Protein AF-A0A412AUK7-F1 (afdb_monomer_lite)

Secondary structure (DSSP, 8-state):
---HHHHH--BTTTTB-GGGGGG-HHHHHHHHHHHHH-S-GGGS-HHHHHHHHHHHHTS----SSHHHHHHHHHHHHS---

Structure (mmCIF, N/CA/C/O backbone):
data_AF-A0A412AUK7-F1
#
_entry.id   AF-A0A412AUK7-F1
#
loop_
_atom_site.group_PDB
_atom_site.id
_atom_site.type_symbol
_atom_site.label_atom_id
_atom_site.label_alt_id
_atom_site.label_comp_id
_atom_site.label_asym_id
_atom_site.label_entity_id
_atom_site.label_seq_id
_atom_site.pdbx_PDB_ins_code
_atom_site.Cartn_x
_atom_site.Cartn_y
_atom_site.Cartn_z
_atom_site.occupancy
_atom_site.B_iso_or_equiv
_atom_site.auth_seq_id
_atom_site.auth_comp_id
_atom_site.auth_asym_id
_atom_site.auth_atom_id
_atom_site.pdbx_PDB_model_num
ATOM 1 N N . MET A 1 1 ? 0.876 20.298 -0.519 1.00 44.62 1 MET A N 1
ATOM 2 C CA . MET A 1 1 ? 1.170 19.564 0.730 1.00 44.62 1 MET A CA 1
ATOM 3 C C . MET A 1 1 ? 0.347 18.286 0.726 1.00 44.62 1 MET A C 1
ATOM 5 O O . MET A 1 1 ? -0.796 18.394 1.123 1.00 44.62 1 MET A O 1
ATOM 9 N N . THR A 1 2 ? 0.874 17.149 0.247 1.00 45.84 2 THR A N 1
ATOM 10 C CA . THR A 1 2 ? 0.329 15.787 0.509 1.00 45.84 2 THR A CA 1
ATOM 11 C C . THR A 1 2 ? 1.151 14.730 -0.236 1.00 45.84 2 THR A C 1
ATOM 13 O O . THR A 1 2 ? 0.679 14.163 -1.199 1.00 45.84 2 THR A O 1
ATOM 16 N N . TYR A 1 3 ? 2.410 14.479 0.145 1.00 51.50 3 TYR A N 1
ATOM 17 C CA . TYR A 1 3 ? 3.081 13.238 -0.290 1.00 51.50 3 TYR A CA 1
ATOM 18 C C . TYR A 1 3 ? 4.161 12.823 0.727 1.00 51.50 3 TYR A C 1
ATOM 20 O O . TYR A 1 3 ? 5.364 12.886 0.455 1.00 51.50 3 TYR A O 1
ATOM 28 N N . CYS A 1 4 ? 3.750 12.506 1.959 1.00 57.69 4 CYS A N 1
ATOM 29 C CA . CYS A 1 4 ? 4.682 12.114 3.018 1.00 57.69 4 CYS A CA 1
ATOM 30 C C . CYS A 1 4 ? 5.177 10.671 2.810 1.00 57.69 4 CYS A C 1
ATOM 32 O O . CYS A 1 4 ? 6.389 10.470 2.786 1.00 57.69 4 CYS A O 1
ATOM 34 N N . LEU A 1 5 ? 4.303 9.697 2.535 1.00 57.12 5 LEU A N 1
ATOM 35 C CA . LEU A 1 5 ? 4.702 8.311 2.232 1.00 57.12 5 LEU A CA 1
ATOM 36 C C . LEU A 1 5 ? 5.637 8.176 1.011 1.00 57.12 5 LEU A C 1
ATOM 38 O O . LEU A 1 5 ? 6.656 7.492 1.087 1.00 57.12 5 LEU A O 1
ATOM 42 N N . THR A 1 6 ? 5.363 8.883 -0.090 1.00 53.28 6 THR A N 1
ATOM 43 C CA . THR A 1 6 ? 6.150 8.785 -1.339 1.00 53.28 6 THR A CA 1
ATOM 44 C C . THR A 1 6 ? 7.553 9.382 -1.266 1.00 53.28 6 THR A C 1
ATOM 46 O O . THR A 1 6 ? 8.406 9.006 -2.070 1.00 53.28 6 THR A O 1
ATOM 49 N N . ASN A 1 7 ? 7.784 10.316 -0.338 1.00 51.44 7 ASN A N 1
ATOM 50 C CA . ASN A 1 7 ? 9.070 10.994 -0.143 1.00 51.44 7 ASN A CA 1
ATOM 51 C C . ASN A 1 7 ? 9.812 10.544 1.129 1.00 51.44 7 ASN A C 1
ATOM 53 O O . ASN A 1 7 ? 10.964 10.927 1.309 1.00 51.44 7 ASN A O 1
ATOM 57 N N . ARG A 1 8 ? 9.182 9.762 2.021 1.00 56.34 8 ARG A N 1
ATOM 58 C CA . ARG A 1 8 ? 9.802 9.267 3.269 1.00 56.34 8 ARG A CA 1
ATOM 59 C C . ARG A 1 8 ? 10.181 7.792 3.225 1.00 56.34 8 ARG A C 1
ATOM 61 O O . ARG A 1 8 ? 11.104 7.395 3.929 1.00 56.34 8 ARG A O 1
ATOM 68 N N . VAL A 1 9 ? 9.508 6.986 2.406 1.00 58.44 9 VAL A N 1
ATOM 69 C CA . VAL A 1 9 ? 9.841 5.566 2.250 1.00 58.44 9 VAL A CA 1
ATOM 70 C C . VAL A 1 9 ? 10.830 5.416 1.098 1.00 58.44 9 VAL A C 1
ATOM 72 O O . VAL A 1 9 ? 10.474 5.567 -0.069 1.00 58.44 9 VAL A O 1
ATOM 75 N N . GLN A 1 10 ? 12.094 5.144 1.432 1.00 57.22 10 GLN A N 1
ATOM 76 C CA . GLN A 1 10 ? 13.075 4.672 0.457 1.00 57.22 10 GLN A CA 1
ATOM 77 C C . GLN A 1 10 ? 12.912 3.166 0.260 1.00 57.22 10 GLN A C 1
ATOM 79 O O . GLN A 1 10 ? 13.038 2.395 1.214 1.00 57.22 10 GLN A O 1
ATOM 8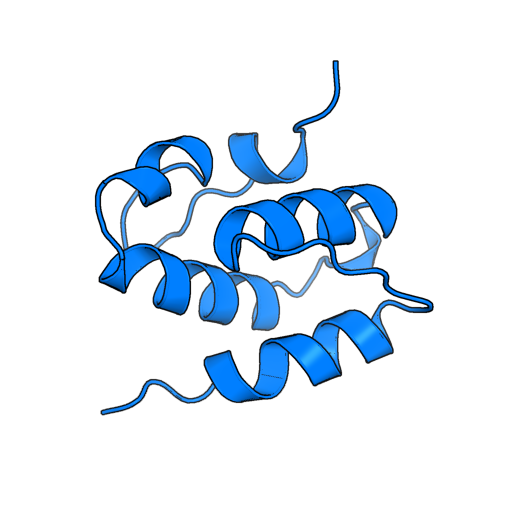4 N N . PHE A 1 11 ? 12.715 2.742 -0.987 1.00 62.31 11 PHE A N 1
ATOM 85 C CA . PHE A 1 11 ? 12.773 1.325 -1.333 1.00 62.31 11 PHE A CA 1
ATOM 86 C C . PHE A 1 11 ? 14.221 0.856 -1.261 1.00 62.31 11 PHE A C 1
ATOM 88 O O . PHE A 1 11 ? 15.083 1.303 -2.027 1.00 62.31 11 PHE A O 1
ATOM 95 N N . LYS A 1 12 ? 14.503 -0.011 -0.281 1.00 53.69 12 LYS A N 1
ATOM 96 C CA . LYS A 1 12 ? 15.867 -0.410 0.095 1.00 53.69 12 LYS A CA 1
ATOM 97 C C . LYS A 1 12 ? 16.635 -1.068 -1.051 1.00 53.69 12 LYS A C 1
ATOM 99 O O . LYS A 1 12 ? 17.854 -0.933 -1.083 1.00 53.69 12 LYS A O 1
ATOM 104 N N . GLN A 1 13 ? 15.952 -1.736 -1.984 1.00 52.38 13 GLN A N 1
ATOM 105 C CA . GLN A 1 13 ? 16.608 -2.374 -3.130 1.00 52.38 13 GLN A CA 1
ATOM 106 C C . GLN A 1 13 ? 17.119 -1.378 -4.179 1.00 52.38 13 GLN A C 1
ATOM 108 O O . GLN A 1 13 ? 18.144 -1.647 -4.797 1.00 52.38 13 GLN A O 1
ATOM 113 N N . HIS A 1 14 ? 16.486 -0.208 -4.328 1.00 53.22 14 HIS A N 1
ATOM 114 C CA . HIS A 1 14 ? 16.779 0.706 -5.445 1.00 53.22 14 HIS A CA 1
ATOM 115 C C . HIS A 1 14 ? 17.290 2.083 -5.033 1.00 53.22 14 HIS A C 1
ATOM 117 O O . HIS A 1 14 ? 17.732 2.844 -5.888 1.00 53.22 14 HIS A O 1
ATOM 123 N N . ARG A 1 15 ? 17.256 2.429 -3.736 1.00 57.97 15 ARG A N 1
ATOM 124 C CA . ARG A 1 15 ? 17.571 3.785 -3.232 1.00 57.97 15 ARG A CA 1
ATOM 125 C C . ARG A 1 15 ? 16.777 4.886 -3.958 1.00 57.97 15 ARG A C 1
ATOM 127 O O . ARG A 1 15 ? 17.258 6.009 -4.102 1.00 57.97 15 ARG A O 1
ATOM 134 N N . THR A 1 16 ? 15.557 4.588 -4.403 1.00 57.19 16 THR A N 1
ATOM 135 C CA . THR A 1 16 ? 14.689 5.536 -5.115 1.00 57.19 16 THR A CA 1
ATOM 136 C C . THR A 1 16 ? 13.417 5.847 -4.324 1.00 57.19 16 THR A C 1
ATOM 138 O O . THR A 1 16 ? 12.935 5.038 -3.530 1.00 57.19 16 THR A O 1
ATOM 141 N N . PHE A 1 17 ? 12.900 7.062 -4.519 1.00 63.16 17 PHE A N 1
ATOM 142 C CA . PHE A 1 17 ? 11.612 7.522 -3.989 1.00 63.16 17 PHE A CA 1
ATOM 143 C C . PHE A 1 17 ? 10.467 7.115 -4.928 1.00 63.16 17 PHE A C 1
ATOM 145 O O . PHE A 1 17 ? 10.701 6.948 -6.130 1.00 63.16 17 PHE A O 1
ATOM 152 N N . ILE A 1 18 ? 9.222 7.034 -4.424 1.00 61.38 18 ILE A N 1
ATOM 153 C CA . ILE A 1 18 ? 8.046 6.667 -5.248 1.00 61.38 18 ILE A CA 1
ATOM 154 C C . ILE A 1 18 ? 7.919 7.581 -6.483 1.00 61.38 18 ILE A C 1
ATOM 156 O O . ILE A 1 18 ? 7.553 7.124 -7.565 1.00 61.38 18 ILE A O 1
ATOM 160 N N . SER A 1 19 ? 8.289 8.857 -6.356 1.00 59.88 19 SER A N 1
ATOM 161 C CA . SER A 1 19 ? 8.266 9.848 -7.441 1.00 59.88 19 SER A CA 1
ATOM 162 C C . SER A 1 19 ? 9.139 9.483 -8.654 1.00 59.88 19 SER A C 1
A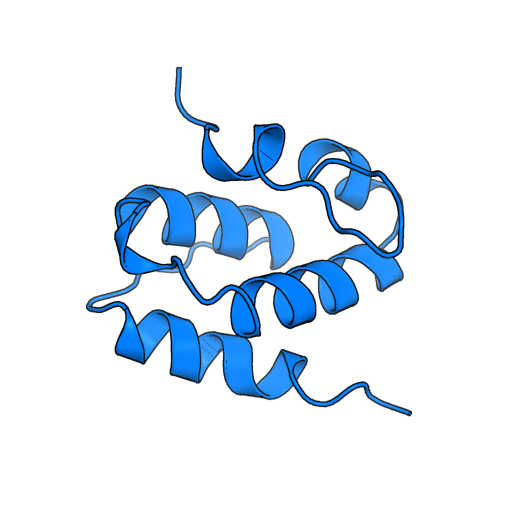TOM 164 O O . SER A 1 19 ? 8.796 9.853 -9.776 1.00 59.88 19 SER A O 1
ATOM 166 N N . ASN A 1 20 ? 10.207 8.698 -8.470 1.00 62.69 20 ASN A N 1
ATOM 167 C CA . ASN A 1 20 ? 11.091 8.253 -9.556 1.00 62.69 20 ASN A CA 1
ATOM 168 C C . ASN A 1 20 ? 10.611 6.962 -10.247 1.00 62.69 20 ASN A C 1
ATOM 170 O O . ASN A 1 20 ? 11.123 6.602 -11.308 1.00 62.69 20 ASN A O 1
ATOM 174 N N . LEU A 1 21 ? 9.595 6.281 -9.703 1.00 62.53 21 LEU A N 1
ATOM 175 C CA . LEU A 1 21 ? 9.080 5.009 -10.234 1.00 62.53 21 LEU A CA 1
ATOM 176 C C . LEU A 1 21 ? 8.273 5.166 -11.531 1.00 62.53 21 LEU A C 1
ATOM 178 O O . LEU A 1 21 ? 7.969 4.181 -12.204 1.00 62.53 21 LEU A O 1
ATOM 182 N N . ARG A 1 22 ? 7.939 6.401 -11.935 1.00 58.53 22 ARG A N 1
ATOM 183 C CA . ARG A 1 22 ? 7.273 6.674 -13.221 1.00 58.53 22 ARG A CA 1
ATOM 184 C C . ARG A 1 22 ? 8.071 6.191 -14.430 1.00 58.53 22 ARG A C 1
ATOM 186 O O . ARG A 1 22 ? 7.460 5.808 -15.421 1.00 58.53 22 ARG A O 1
ATOM 193 N N . LEU A 1 23 ? 9.399 6.197 -14.336 1.00 60.69 23 LEU A N 1
ATOM 194 C CA . LEU A 1 23 ? 10.295 5.867 -15.445 1.00 60.69 23 LEU A CA 1
ATOM 195 C C . LEU A 1 23 ? 10.583 4.364 -15.565 1.00 60.69 23 LEU A C 1
ATOM 197 O O . LEU A 1 23 ? 11.170 3.942 -16.554 1.00 60.69 23 LEU A O 1
ATOM 201 N N . GLN A 1 24 ? 10.190 3.555 -14.575 1.00 66.25 24 GLN A N 1
ATOM 202 C CA . GLN A 1 24 ? 10.563 2.142 -14.509 1.00 66.25 24 GLN A CA 1
ATOM 203 C C . GLN A 1 24 ? 9.379 1.289 -14.028 1.00 66.25 24 GLN A C 1
ATOM 205 O O . GLN A 1 24 ? 9.187 1.117 -12.824 1.00 66.25 24 GLN A O 1
ATOM 210 N N . PRO A 1 25 ? 8.574 0.731 -14.953 1.00 65.38 25 PRO A N 1
ATOM 211 C CA . PRO A 1 25 ? 7.413 -0.095 -14.620 1.00 65.38 25 PRO A CA 1
ATOM 212 C C . PRO A 1 25 ? 7.755 -1.289 -13.723 1.00 65.38 25 PRO A C 1
ATOM 214 O O . PRO A 1 25 ? 6.982 -1.609 -12.829 1.00 65.38 25 PRO A O 1
ATOM 217 N N . ALA A 1 26 ? 8.930 -1.898 -13.917 1.00 65.75 26 ALA A N 1
ATOM 218 C CA . ALA A 1 26 ? 9.426 -2.986 -13.074 1.00 65.75 26 ALA A CA 1
ATOM 219 C C . ALA A 1 26 ? 9.567 -2.563 -11.600 1.00 65.75 26 ALA A C 1
ATOM 221 O O . ALA A 1 26 ? 9.131 -3.282 -10.705 1.00 65.75 26 ALA A O 1
ATOM 222 N N . LEU A 1 27 ? 10.060 -1.345 -11.349 1.00 70.81 27 LEU A N 1
ATOM 223 C CA . LEU A 1 27 ? 10.222 -0.826 -9.992 1.00 70.81 27 LEU A CA 1
ATOM 224 C C . LEU A 1 27 ? 8.887 -0.491 -9.314 1.00 70.81 27 LEU A C 1
ATOM 226 O O . LEU A 1 27 ? 8.821 -0.466 -8.088 1.00 70.81 27 LEU A O 1
ATOM 230 N N . LYS A 1 28 ? 7.809 -0.246 -10.076 1.00 75.88 28 LYS A N 1
ATOM 231 C CA . LYS A 1 28 ? 6.469 -0.026 -9.500 1.00 75.88 28 LYS A CA 1
ATOM 232 C C . LYS A 1 28 ? 5.960 -1.275 -8.788 1.00 75.88 28 LYS A C 1
ATOM 234 O O . LYS A 1 28 ? 5.399 -1.172 -7.701 1.00 75.88 28 LYS A O 1
ATOM 239 N N . TRP A 1 29 ? 6.164 -2.441 -9.396 1.00 78.06 29 TRP A N 1
ATOM 240 C CA . TRP A 1 29 ? 5.731 -3.715 -8.827 1.00 78.06 29 TRP A CA 1
ATOM 241 C C . TRP A 1 29 ? 6.539 -4.073 -7.584 1.00 78.06 29 TRP A C 1
ATOM 243 O O . TRP A 1 29 ? 5.965 -4.460 -6.569 1.00 78.06 29 TRP A O 1
ATOM 253 N N . GLU A 1 30 ? 7.852 -3.853 -7.624 1.00 76.75 30 GLU A N 1
ATOM 254 C CA . GLU A 1 30 ? 8.712 -4.056 -6.457 1.00 76.75 30 GLU A CA 1
ATOM 255 C C . GLU A 1 30 ? 8.371 -3.095 -5.313 1.00 76.75 30 GLU A C 1
ATOM 257 O O . GLU A 1 30 ? 8.285 -3.518 -4.162 1.00 76.75 30 GLU A O 1
ATOM 262 N N . ALA A 1 31 ? 8.056 -1.833 -5.621 1.00 79.00 31 ALA A N 1
ATOM 263 C CA . ALA A 1 31 ? 7.595 -0.862 -4.634 1.00 79.00 31 ALA A CA 1
ATOM 264 C C . ALA A 1 31 ? 6.290 -1.286 -3.939 1.00 79.00 31 ALA A C 1
ATOM 266 O O . ALA A 1 31 ? 6.155 -1.129 -2.726 1.00 79.00 31 ALA A O 1
ATOM 267 N N . LEU A 1 32 ? 5.333 -1.863 -4.675 1.00 83.00 32 LEU A N 1
ATOM 268 C CA . LEU A 1 32 ? 4.112 -2.429 -4.085 1.00 83.00 32 LEU A CA 1
ATOM 269 C C . LEU A 1 32 ? 4.422 -3.628 -3.170 1.00 83.00 32 LEU A C 1
ATOM 271 O O . LEU A 1 32 ? 3.816 -3.762 -2.104 1.00 83.00 32 LEU A O 1
ATOM 275 N N . GLY A 1 33 ? 5.391 -4.465 -3.546 1.00 82.81 33 GLY A N 1
ATOM 276 C CA . GLY A 1 33 ? 5.880 -5.568 -2.715 1.00 82.81 33 GLY A CA 1
ATOM 277 C C . GLY A 1 33 ? 6.573 -5.097 -1.430 1.00 82.81 33 GLY A C 1
ATOM 278 O O . GLY A 1 33 ? 6.337 -5.650 -0.353 1.00 82.81 33 GLY A O 1
ATOM 279 N N . ASP A 1 34 ? 7.375 -4.038 -1.501 1.00 81.31 34 ASP A N 1
ATOM 280 C CA . ASP A 1 34 ? 8.018 -3.433 -0.331 1.00 81.31 34 ASP A CA 1
ATOM 281 C C . ASP A 1 34 ? 6.993 -2.762 0.599 1.00 81.31 34 ASP A C 1
ATOM 283 O O . ASP A 1 34 ? 7.057 -2.933 1.819 1.00 81.31 34 ASP A O 1
ATOM 287 N N . LEU A 1 35 ? 5.985 -2.085 0.038 1.00 82.62 35 LEU A N 1
ATOM 288 C CA . LEU A 1 35 ? 4.847 -1.547 0.791 1.00 82.62 35 LEU A CA 1
ATOM 289 C C . LEU A 1 35 ? 4.080 -2.650 1.542 1.00 82.62 35 LEU A C 1
ATOM 291 O O . LEU A 1 35 ? 3.685 -2.458 2.694 1.00 82.62 35 LEU A O 1
ATOM 295 N N . TYR A 1 36 ? 3.912 -3.834 0.943 1.00 85.50 36 TYR A N 1
ATOM 296 C CA . TYR A 1 36 ? 3.299 -4.983 1.619 1.00 85.50 36 TYR A CA 1
ATOM 297 C C . TYR A 1 36 ? 4.097 -5.438 2.855 1.00 85.50 36 TYR A C 1
ATOM 299 O O . TYR A 1 36 ? 3.496 -5.781 3.884 1.00 85.50 36 TYR A O 1
ATOM 307 N N . ARG A 1 37 ? 5.435 -5.429 2.759 1.00 81.94 37 ARG A N 1
ATOM 308 C CA . ARG A 1 37 ? 6.379 -5.863 3.807 1.00 81.94 37 ARG A CA 1
ATOM 309 C C . ARG A 1 37 ? 6.612 -4.824 4.901 1.00 81.94 37 ARG A C 1
ATOM 311 O O . ARG A 1 37 ? 7.205 -5.152 5.922 1.00 81.94 37 ARG A O 1
ATOM 318 N N . MET A 1 38 ? 6.164 -3.588 4.706 1.00 82.25 38 MET A N 1
ATOM 319 C CA . MET A 1 38 ? 6.373 -2.515 5.671 1.00 82.25 38 MET A CA 1
ATOM 320 C C . MET A 1 38 ? 5.637 -2.831 6.979 1.00 82.25 38 MET A C 1
ATOM 322 O O . MET A 1 38 ? 4.421 -2.948 6.981 1.00 82.25 38 MET A O 1
ATOM 326 N N . GLU A 1 39 ? 6.339 -3.005 8.096 1.00 77.19 39 GLU A N 1
ATOM 327 C CA . GLU A 1 39 ? 5.703 -3.406 9.366 1.00 77.19 39 GLU A CA 1
ATOM 328 C C . GLU A 1 39 ? 4.979 -2.238 10.053 1.00 77.19 39 GLU A C 1
ATOM 330 O O . GLU A 1 39 ? 3.975 -2.425 10.732 1.00 77.19 39 GLU A O 1
ATOM 335 N N . THR A 1 40 ? 5.423 -1.006 9.806 1.00 80.81 40 THR A N 1
ATOM 336 C CA . THR A 1 40 ? 4.937 0.217 10.459 1.00 80.81 40 THR A CA 1
ATOM 337 C C . THR A 1 40 ? 3.779 0.888 9.714 1.00 80.81 40 THR A C 1
ATOM 339 O O . THR A 1 40 ? 3.749 2.105 9.536 1.00 80.81 40 THR A O 1
ATOM 342 N N . LYS A 1 41 ? 2.805 0.103 9.244 1.00 79.12 41 LYS A N 1
ATOM 343 C CA . LYS A 1 41 ? 1.751 0.608 8.343 1.00 79.12 41 LYS A CA 1
ATOM 344 C C . LYS A 1 41 ? 0.839 1.635 8.988 1.00 79.12 41 LYS A C 1
ATOM 346 O O . LYS A 1 41 ? 0.487 2.629 8.361 1.00 79.12 41 LYS A O 1
ATOM 351 N N . GLU A 1 42 ? 0.520 1.384 10.249 1.00 83.19 42 GLU A N 1
ATOM 352 C CA . GLU A 1 42 ? -0.385 2.180 11.075 1.00 83.19 42 GLU A CA 1
ATOM 353 C C . GLU A 1 42 ? 0.212 3.537 11.476 1.00 83.19 42 GLU A C 1
ATOM 355 O O . GLU A 1 42 ? -0.511 4.413 11.940 1.00 83.19 42 GLU A O 1
ATOM 360 N N . GLN A 1 43 ? 1.520 3.744 11.262 1.00 85.06 43 GLN A N 1
ATOM 361 C CA . GLN A 1 43 ? 2.171 5.041 11.480 1.00 85.06 43 GLN A CA 1
ATOM 362 C C . GLN A 1 43 ? 1.804 6.077 10.408 1.00 85.06 43 GLN A C 1
ATOM 364 O O . GLN A 1 43 ? 2.076 7.264 10.590 1.00 85.06 43 GLN A O 1
ATOM 369 N N . TYR A 1 44 ? 1.199 5.640 9.301 1.00 83.94 44 TYR A N 1
ATOM 370 C CA . TYR A 1 44 ? 0.765 6.499 8.207 1.00 83.94 44 TYR A CA 1
ATOM 371 C C . TYR A 1 44 ? -0.748 6.386 8.029 1.00 83.94 44 TYR A C 1
ATOM 373 O O . TYR A 1 44 ? -1.265 5.271 8.013 1.00 83.94 44 TYR A O 1
ATOM 381 N N . PRO A 1 45 ? -1.471 7.502 7.850 1.00 88.38 45 PRO A N 1
ATOM 382 C CA . PRO A 1 45 ? -2.919 7.470 7.692 1.00 88.38 45 PRO A CA 1
ATOM 383 C C . PRO A 1 45 ? -3.325 6.738 6.406 1.00 88.38 45 PRO A C 1
ATOM 385 O O . PRO A 1 45 ? -2.641 6.830 5.386 1.00 88.38 45 PRO A O 1
ATOM 388 N N . LEU A 1 46 ? -4.488 6.077 6.421 1.00 88.12 46 LEU A N 1
ATOM 389 C CA . LEU A 1 46 ? -5.030 5.350 5.259 1.00 88.12 46 LEU A CA 1
ATOM 390 C C . LEU A 1 46 ? -5.062 6.190 3.978 1.00 88.12 46 LEU A C 1
ATOM 392 O O . LEU A 1 46 ? -4.733 5.687 2.913 1.00 88.12 46 LEU A O 1
ATOM 396 N N . LYS A 1 47 ? -5.367 7.485 4.082 1.00 86.75 47 LYS A N 1
ATOM 397 C CA . LYS A 1 47 ? -5.378 8.395 2.931 1.00 86.75 47 LYS A CA 1
ATOM 398 C C . LYS A 1 47 ? -4.027 8.467 2.210 1.00 86.75 47 LYS A C 1
ATOM 400 O O . LYS A 1 47 ? -3.986 8.529 0.987 1.00 86.75 47 LYS A O 1
ATOM 405 N N . GLU A 1 48 ? -2.916 8.427 2.943 1.00 87.44 48 GLU A N 1
ATOM 406 C CA . GLU A 1 48 ? -1.591 8.417 2.314 1.00 87.44 48 GLU A CA 1
ATOM 407 C C . GLU A 1 48 ? -1.300 7.077 1.622 1.00 87.44 48 GLU A C 1
ATOM 409 O O . GLU A 1 48 ? -0.638 7.049 0.583 1.00 87.44 48 GLU A O 1
ATOM 414 N N . TRP A 1 49 ? -1.825 5.970 2.156 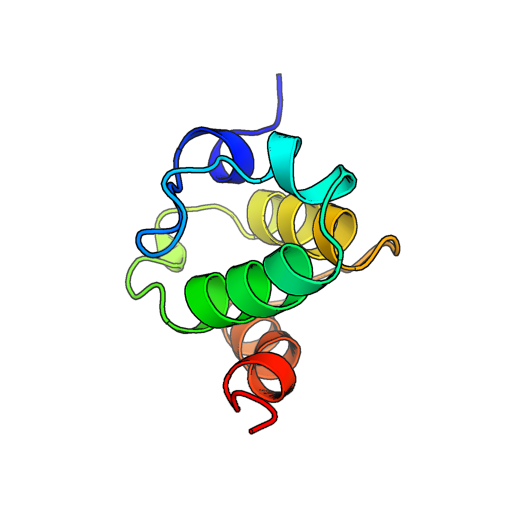1.00 87.31 49 TRP A N 1
ATOM 415 C CA . TRP A 1 49 ? -1.773 4.666 1.494 1.00 87.31 49 TRP A CA 1
ATOM 416 C C . TRP A 1 49 ? -2.585 4.653 0.200 1.00 87.31 49 TRP A C 1
ATOM 418 O O . TRP A 1 49 ? -2.096 4.170 -0.820 1.00 87.31 49 TRP A O 1
ATOM 428 N N . GLU A 1 50 ? -3.796 5.209 0.221 1.00 89.56 50 GLU A N 1
ATOM 429 C CA . GLU A 1 50 ? -4.637 5.375 -0.966 1.00 89.56 50 GLU A CA 1
ATOM 430 C C . GLU A 1 50 ? -3.906 6.178 -2.040 1.00 89.56 50 GLU A C 1
ATOM 432 O O . GLU A 1 50 ? -3.822 5.728 -3.180 1.00 89.56 50 GLU A O 1
ATOM 437 N N . GLU A 1 51 ? -3.320 7.324 -1.686 1.00 86.56 51 GLU A N 1
ATOM 438 C CA . GLU A 1 51 ? -2.562 8.162 -2.621 1.00 86.56 51 GLU A CA 1
ATOM 439 C C . GLU A 1 51 ? -1.349 7.419 -3.202 1.00 86.56 51 GLU A C 1
ATOM 441 O O . GLU A 1 51 ? -1.160 7.414 -4.420 1.00 86.56 51 GLU A O 1
ATOM 446 N N . ALA A 1 52 ? -0.551 6.748 -2.364 1.00 83.94 52 ALA A N 1
ATOM 447 C CA . ALA A 1 52 ? 0.643 6.027 -2.801 1.00 83.94 52 ALA A CA 1
ATOM 448 C C . ALA A 1 52 ? 0.309 4.838 -3.715 1.00 83.94 52 ALA A C 1
ATOM 450 O O . ALA A 1 52 ? 0.908 4.687 -4.782 1.00 83.94 52 ALA A O 1
ATOM 451 N N . VAL A 1 53 ? -0.665 4.009 -3.333 1.00 85.44 53 VAL A N 1
ATOM 452 C CA . VAL A 1 53 ? -1.074 2.848 -4.134 1.00 85.44 53 VAL A CA 1
ATOM 453 C C . VAL A 1 53 ? -1.774 3.296 -5.415 1.00 85.44 53 VAL A C 1
ATOM 455 O O . VAL A 1 53 ? -1.489 2.746 -6.478 1.00 85.44 53 VAL A O 1
ATOM 458 N N . SER A 1 54 ? -2.601 4.345 -5.357 1.00 86.81 54 SER A N 1
ATOM 459 C CA . SER A 1 54 ? -3.237 4.906 -6.554 1.00 86.81 54 SER A CA 1
ATOM 460 C C . SER A 1 54 ? -2.210 5.442 -7.545 1.00 86.81 54 SER A C 1
ATOM 462 O O . SER A 1 54 ? -2.323 5.237 -8.753 1.00 86.81 54 SER A O 1
ATOM 464 N N . TYR A 1 55 ? -1.166 6.102 -7.038 1.00 82.81 55 TYR A N 1
ATOM 465 C CA . TYR A 1 55 ? -0.069 6.604 -7.856 1.00 82.81 55 TYR A CA 1
ATOM 466 C C . TYR A 1 55 ? 0.711 5.472 -8.540 1.00 82.81 55 TYR A C 1
ATOM 468 O O . TYR A 1 55 ? 1.073 5.588 -9.712 1.00 82.81 55 TYR A O 1
ATOM 476 N N . LEU A 1 56 ? 0.960 4.375 -7.820 1.00 80.56 56 LEU A N 1
ATOM 477 C CA . LEU A 1 56 ? 1.696 3.214 -8.324 1.00 80.56 56 LEU A CA 1
ATOM 478 C C . LEU A 1 56 ? 0.897 2.412 -9.360 1.00 80.56 56 LEU A C 1
ATOM 480 O O . LEU A 1 56 ? 1.449 2.055 -10.402 1.00 80.56 56 LEU A O 1
ATOM 484 N N . LEU A 1 57 ? -0.390 2.168 -9.101 1.00 81.50 57 LEU A N 1
ATOM 485 C CA . LEU A 1 57 ? -1.279 1.418 -9.995 1.00 81.50 57 LEU A CA 1
ATOM 486 C C . LEU A 1 57 ? -1.805 2.261 -11.165 1.00 81.50 57 LEU A C 1
ATOM 488 O O . LEU A 1 57 ? -2.201 1.711 -12.189 1.00 81.50 57 LEU A O 1
ATOM 492 N N . GLY A 1 58 ? -1.795 3.591 -11.038 1.00 83.19 58 GLY A N 1
ATOM 493 C CA . GLY A 1 58 ? -2.350 4.503 -12.039 1.00 83.19 58 GLY A CA 1
ATOM 494 C C . GLY A 1 58 ? -3.881 4.571 -12.042 1.00 83.19 58 GLY A C 1
ATOM 495 O O . GLY A 1 58 ? -4.456 5.104 -12.988 1.00 83.19 58 GLY A O 1
ATOM 496 N N . CYS A 1 59 ? -4.547 4.053 -11.007 1.00 84.75 59 CYS A N 1
ATOM 497 C CA . CYS A 1 59 ? -5.996 4.114 -10.818 1.00 84.75 59 CYS A CA 1
ATOM 498 C C . CYS A 1 59 ? -6.331 4.538 -9.384 1.00 84.75 59 CYS A C 1
ATOM 500 O O . CYS A 1 59 ? -5.530 4.338 -8.480 1.00 84.75 59 CYS A O 1
ATOM 502 N N . GLN A 1 60 ? -7.499 5.143 -9.161 1.00 86.62 60 GLN A N 1
ATOM 503 C CA . GLN A 1 60 ? -7.898 5.558 -7.817 1.00 86.62 60 GLN A CA 1
ATOM 504 C C . GLN A 1 60 ? -8.294 4.341 -6.972 1.00 86.62 60 GLN A C 1
ATOM 506 O O . GLN A 1 60 ? -9.185 3.583 -7.348 1.00 86.62 60 GLN A O 1
ATOM 511 N N . VAL A 1 61 ? -7.662 4.195 -5.810 1.00 87.62 61 VAL A N 1
ATOM 512 C CA . VAL A 1 61 ? -7.934 3.147 -4.823 1.00 87.62 61 VAL A CA 1
ATOM 513 C C . VAL A 1 61 ? -8.423 3.787 -3.532 1.00 87.62 61 VAL A C 1
ATOM 515 O O . VAL A 1 61 ? -7.975 4.871 -3.159 1.00 87.62 61 VAL A O 1
ATOM 518 N N . ARG A 1 62 ? -9.355 3.113 -2.857 1.00 90.94 62 ARG A N 1
ATOM 519 C CA . ARG A 1 62 ? -9.811 3.469 -1.514 1.00 90.94 62 ARG A CA 1
ATOM 520 C C . ARG A 1 62 ? -9.658 2.281 -0.582 1.00 90.94 62 ARG A C 1
ATOM 522 O O . ARG A 1 62 ? -9.883 1.146 -0.999 1.00 90.94 62 ARG A O 1
ATOM 529 N N . PHE A 1 63 ? -9.289 2.547 0.661 1.00 90.31 63 PHE A N 1
ATOM 530 C CA . PHE A 1 63 ? -9.071 1.530 1.675 1.00 90.31 63 PHE A CA 1
ATOM 531 C C . PHE A 1 63 ? -9.925 1.814 2.903 1.00 90.31 63 PHE A C 1
ATOM 533 O O . PHE A 1 63 ? -9.808 2.856 3.538 1.00 90.31 63 PHE A O 1
ATOM 540 N N . GLU A 1 64 ? -10.749 0.840 3.277 1.00 90.12 64 GLU A N 1
ATOM 541 C CA . GLU A 1 64 ? -11.591 0.922 4.476 1.00 90.12 64 GLU A CA 1
ATOM 542 C C . GLU A 1 64 ? -10.818 0.575 5.759 1.00 90.12 64 GLU A C 1
ATOM 544 O O . GLU A 1 64 ? -11.241 0.912 6.861 1.00 90.12 64 GLU A O 1
ATOM 549 N N . SER A 1 65 ? -9.674 -0.107 5.635 1.00 91.25 65 SER A N 1
ATOM 550 C CA . SER A 1 65 ? -8.824 -0.515 6.757 1.00 91.25 65 SER A CA 1
ATOM 551 C C . SER A 1 65 ? -7.400 -0.858 6.304 1.00 91.25 65 SER A C 1
ATOM 553 O O . SER A 1 65 ? -7.148 -1.104 5.123 1.00 91.25 65 SER A O 1
ATOM 555 N N . TYR A 1 66 ? -6.457 -0.946 7.249 1.00 87.25 66 TYR A N 1
ATOM 556 C CA . TYR A 1 66 ? -5.089 -1.402 6.960 1.00 87.25 66 TYR A CA 1
ATOM 557 C C . TYR A 1 66 ? -5.034 -2.880 6.536 1.00 87.25 66 TYR A C 1
ATOM 559 O O . TYR A 1 66 ? -4.131 -3.283 5.799 1.00 87.25 66 TYR A O 1
ATOM 567 N N . GLU A 1 67 ? -6.023 -3.685 6.933 1.00 89.31 67 GLU A N 1
ATOM 568 C CA . GLU A 1 67 ? -6.180 -5.051 6.428 1.00 89.31 67 GLU A CA 1
ATOM 569 C C . GLU A 1 67 ? -6.579 -5.058 4.946 1.00 89.31 67 GLU A C 1
ATOM 571 O O . GLU A 1 67 ? -6.010 -5.822 4.163 1.00 89.31 67 GLU A O 1
ATOM 576 N N . ALA A 1 68 ? -7.453 -4.140 4.514 1.00 90.00 68 ALA A N 1
ATOM 577 C CA . ALA A 1 68 ? -7.782 -3.971 3.095 1.00 90.00 68 ALA A CA 1
ATOM 578 C C . ALA A 1 68 ? -6.554 -3.556 2.263 1.00 90.00 68 ALA A C 1
ATOM 580 O O . ALA A 1 68 ? -6.353 -4.066 1.156 1.00 90.00 68 ALA A O 1
ATOM 581 N N . VAL A 1 69 ? -5.681 -2.700 2.816 1.00 88.44 69 VAL A N 1
ATOM 582 C CA . VAL A 1 69 ? -4.377 -2.369 2.209 1.00 88.44 69 VAL A CA 1
ATOM 583 C C . VAL A 1 69 ? -3.536 -3.637 2.038 1.00 88.44 69 VAL A C 1
ATOM 585 O O . VAL A 1 69 ? -3.041 -3.923 0.948 1.00 88.44 69 VAL A O 1
ATOM 588 N N . ARG A 1 70 ? -3.397 -4.439 3.101 1.00 85.94 70 ARG A N 1
ATOM 589 C CA . ARG A 1 70 ? -2.640 -5.700 3.081 1.00 85.94 70 ARG A CA 1
ATOM 590 C C . ARG A 1 70 ? -3.142 -6.668 2.024 1.00 85.94 70 ARG A C 1
ATOM 592 O O . ARG A 1 70 ? -2.333 -7.223 1.285 1.00 85.94 70 ARG A O 1
ATOM 599 N N . GLN A 1 71 ? -4.452 -6.873 1.963 1.00 88.12 71 GLN A N 1
ATOM 600 C CA . GLN A 1 71 ? -5.075 -7.777 1.004 1.00 88.12 71 GLN A CA 1
ATOM 601 C C . GLN A 1 71 ? -4.870 -7.298 -0.431 1.00 88.12 71 GLN A C 1
ATOM 603 O O . GLN A 1 71 ? -4.503 -8.101 -1.286 1.00 88.12 71 GLN A O 1
ATOM 608 N N . SER A 1 72 ? -5.011 -5.995 -0.674 1.00 87.56 72 SER A N 1
ATOM 609 C CA . SER A 1 72 ? -4.807 -5.399 -1.998 1.00 87.56 72 SER A CA 1
ATOM 610 C C . SER A 1 72 ? -3.358 -5.494 -2.467 1.00 87.56 72 SER A C 1
ATOM 612 O O . SER A 1 72 ? -3.103 -5.653 -3.657 1.00 87.56 72 SER A O 1
ATOM 614 N N . LEU A 1 73 ? -2.400 -5.436 -1.537 1.00 87.50 73 LEU A N 1
ATOM 615 C CA . LEU A 1 73 ? -0.976 -5.552 -1.848 1.00 87.50 73 LEU A CA 1
ATOM 616 C C . LEU A 1 73 ? -0.459 -7.001 -1.879 1.00 87.50 73 LEU A C 1
ATOM 618 O O . LEU A 1 73 ? 0.629 -7.258 -2.393 1.00 87.50 73 LEU A O 1
ATOM 622 N N . LYS A 1 74 ? -1.233 -7.966 -1.368 1.00 86.56 74 LYS A N 1
ATOM 623 C CA . LYS A 1 74 ? -0.861 -9.387 -1.298 1.00 86.56 74 LYS A CA 1
ATOM 624 C C . LYS A 1 74 ? -0.465 -9.989 -2.658 1.00 86.56 74 LYS A C 1
ATOM 626 O O . LYS A 1 74 ? 0.534 -10.709 -2.675 1.00 86.56 74 LYS A O 1
ATOM 631 N N . PRO A 1 75 ? -1.139 -9.699 -3.790 1.00 85.06 75 PRO A N 1
ATOM 632 C CA . PRO A 1 75 ? -0.719 -10.205 -5.099 1.00 85.06 75 PRO A CA 1
ATOM 633 C C . PRO A 1 75 ? 0.696 -9.766 -5.499 1.00 85.06 75 PRO A C 1
ATOM 635 O O . PRO A 1 75 ? 1.408 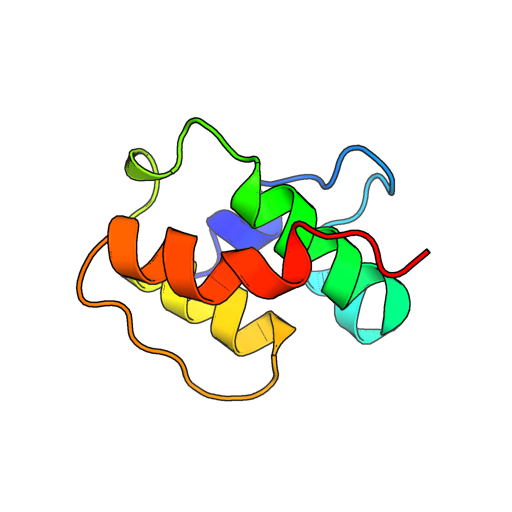-10.527 -6.142 1.00 85.06 75 PRO A O 1
ATOM 638 N N . PHE A 1 76 ? 1.132 -8.582 -5.060 1.00 81.00 76 PHE A N 1
ATOM 639 C CA . PHE A 1 76 ? 2.460 -8.029 -5.356 1.00 81.00 76 PHE A CA 1
ATOM 640 C C . PHE A 1 76 ? 3.541 -8.495 -4.369 1.00 81.00 76 PHE A C 1
ATOM 642 O O . PHE A 1 76 ? 4.720 -8.207 -4.554 1.00 81.00 76 PHE A O 1
ATOM 649 N N . SER A 1 77 ? 3.158 -9.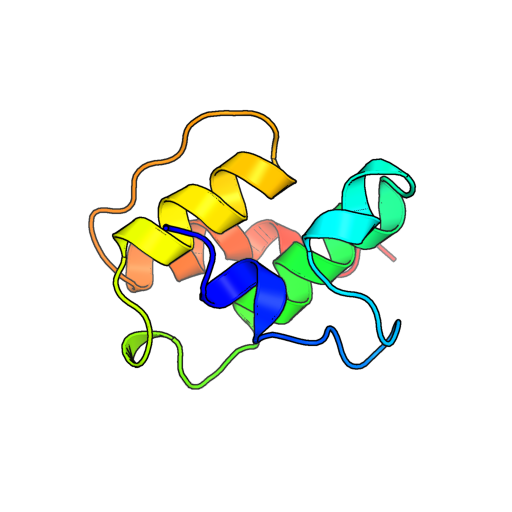224 -3.314 1.00 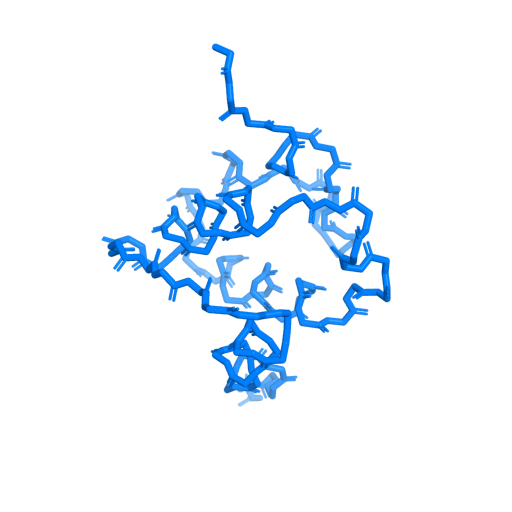74.31 77 SER A N 1
ATOM 650 C CA . SER A 1 77 ? 4.106 -9.811 -2.356 1.00 74.31 77 SER A CA 1
ATOM 651 C C . SER A 1 77 ? 4.850 -11.023 -2.918 1.00 74.31 77 SER A C 1
ATOM 653 O O . SER A 1 77 ? 5.963 -11.333 -2.483 1.00 74.31 77 SER A O 1
ATOM 655 N N . LEU A 1 78 ? 4.230 -11.695 -3.889 1.00 67.44 78 LEU A N 1
ATOM 656 C CA . LEU A 1 78 ? 4.823 -12.781 -4.642 1.00 67.44 78 LEU A CA 1
ATOM 657 C C . LEU A 1 78 ? 5.646 -12.136 -5.750 1.00 67.44 78 LEU A C 1
ATOM 659 O O . LEU A 1 78 ? 5.092 -11.646 -6.730 1.00 67.44 78 LEU A O 1
ATOM 663 N N . SER A 1 79 ? 6.968 -12.110 -5.587 1.00 54.69 79 SER A N 1
ATOM 664 C CA . SER A 1 79 ? 7.856 -11.852 -6.716 1.00 54.69 79 SER A CA 1
ATOM 665 C C . SER A 1 79 ? 7.458 -12.822 -7.829 1.00 54.69 79 SER A C 1
ATOM 667 O O . SER A 1 79 ? 7.634 -14.031 -7.669 1.00 54.69 79 SER A O 1
ATOM 669 N N . MET A 1 80 ? 6.867 -12.312 -8.915 1.00 49.09 80 MET A N 1
ATOM 670 C CA . MET A 1 80 ? 6.760 -13.081 -10.150 1.00 49.09 80 MET A CA 1
ATOM 671 C C . MET A 1 80 ? 8.199 -13.364 -10.568 1.00 49.09 80 MET A C 1
ATOM 673 O O . MET A 1 80 ? 8.952 -12.444 -10.881 1.00 49.09 80 MET A O 1
ATOM 677 N N . ARG A 1 81 ? 8.587 -14.620 -10.372 1.00 45.22 81 ARG A N 1
ATOM 678 C CA . ARG A 1 81 ? 9.926 -15.140 -10.604 1.00 45.22 81 ARG A CA 1
ATOM 679 C C . ARG A 1 81 ? 10.153 -15.351 -12.091 1.00 45.22 81 ARG A C 1
ATOM 681 O O . ARG A 1 81 ? 9.170 -15.724 -12.768 1.00 45.22 81 ARG A O 1
#

Radius of gyration: 11.63 Å; chains: 1; bounding box: 29×35×27 Å

Organism: NCBI:txid1535

Foldseek 3Di:
DAACPQAPDQPPVPRDGLVVCVVPLVVLLVVLLVLLVDPPVVVDDQVNLQVSNCSSVVHGDHDPDVVSSNVVSVVSVDPPD

pLDDT: mean 74.24, std 14.12, range [44.62, 91.25]

Sequence (81 aa):
MTYCLTNRVQFKQHRTFISNLRLQPALKWEALGDLYRMETKEQYPLKEWEEAVSYLLGCQVRFESYEAVRQSLKPFSLSMR